Protein AF-A0A7Y3GD67-F1 (afdb_monomer_lite)

Structure (mmCIF, N/CA/C/O backbone):
data_AF-A0A7Y3GD67-F1
#
_entry.id   AF-A0A7Y3GD67-F1
#
loop_
_atom_site.group_PDB
_atom_site.id
_atom_site.type_symbol
_atom_site.label_atom_id
_atom_site.label_alt_id
_atom_site.label_comp_id
_atom_site.label_asym_id
_atom_site.label_entity_id
_atom_site.label_seq_id
_atom_site.pdbx_PDB_ins_code
_atom_site.Cartn_x
_atom_site.Cartn_y
_atom_site.Cartn_z
_atom_site.occupancy
_atom_site.B_iso_or_equiv
_atom_site.auth_seq_id
_atom_site.auth_comp_id
_atom_site.auth_asym_id
_atom_site.auth_atom_id
_atom_site.pdbx_PDB_model_num
ATOM 1 N N . MET A 1 1 ? -31.129 -12.871 5.678 1.00 78.44 1 MET A N 1
ATOM 2 C CA . MET A 1 1 ? -30.242 -13.448 4.639 1.00 78.44 1 MET A CA 1
ATOM 3 C C . MET A 1 1 ? -29.741 -12.403 3.642 1.00 78.44 1 MET A C 1
ATOM 5 O O . MET A 1 1 ? -28.539 -12.198 3.614 1.00 78.44 1 MET A O 1
ATOM 9 N N . LYS A 1 2 ? -30.601 -11.660 2.916 1.00 91.25 2 LYS A N 1
ATOM 10 C CA . LYS A 1 2 ? -30.166 -10.618 1.947 1.00 91.25 2 LYS A CA 1
ATOM 11 C C . LYS A 1 2 ? -29.117 -9.628 2.494 1.00 91.25 2 LYS A C 1
ATOM 13 O O . LYS A 1 2 ? -28.102 -9.406 1.853 1.00 91.25 2 LYS A O 1
ATOM 18 N N . ARG A 1 3 ? -29.313 -9.103 3.713 1.00 92.62 3 ARG A N 1
ATOM 19 C CA . ARG A 1 3 ? -28.366 -8.175 4.374 1.00 92.62 3 ARG A CA 1
ATOM 20 C C . ARG A 1 3 ? -26.988 -8.795 4.653 1.00 92.62 3 ARG A C 1
ATOM 22 O O . ARG A 1 3 ? -25.988 -8.104 4.542 1.00 92.62 3 ARG A O 1
ATOM 29 N N . ILE A 1 4 ? -26.946 -10.087 4.991 1.00 94.81 4 ILE A N 1
ATOM 30 C CA . ILE A 1 4 ? -25.696 -10.818 5.258 1.00 94.81 4 ILE A CA 1
ATOM 31 C C . ILE A 1 4 ? -24.952 -11.056 3.945 1.00 94.81 4 ILE A C 1
ATOM 33 O O . ILE A 1 4 ? -23.760 -10.795 3.873 1.00 94.81 4 ILE A O 1
ATOM 37 N N . VAL A 1 5 ? -25.667 -11.476 2.894 1.00 95.94 5 VAL A N 1
ATOM 38 C CA . VAL A 1 5 ? -25.084 -11.664 1.556 1.00 95.94 5 VAL A CA 1
ATOM 39 C C . VAL A 1 5 ? -24.491 -10.356 1.036 1.00 95.94 5 VAL A C 1
ATOM 41 O O . VAL A 1 5 ? -23.342 -10.348 0.615 1.00 95.94 5 VAL A O 1
ATOM 44 N N . LEU A 1 6 ? -25.224 -9.239 1.134 1.00 95.88 6 LEU A N 1
ATOM 45 C CA . LEU A 1 6 ? -24.684 -7.925 0.767 1.00 95.88 6 LEU A CA 1
ATOM 46 C C . LEU A 1 6 ? -23.434 -7.562 1.578 1.00 95.88 6 LEU A C 1
ATOM 48 O O . LEU A 1 6 ? -22.464 -7.078 1.004 1.00 95.88 6 LEU A O 1
ATOM 52 N N . GLY A 1 7 ? -23.446 -7.810 2.890 1.00 95.88 7 GLY A N 1
ATOM 53 C CA . GLY A 1 7 ? -22.291 -7.555 3.751 1.00 95.88 7 GLY A CA 1
ATOM 54 C C . GLY A 1 7 ? -21.062 -8.372 3.351 1.00 95.88 7 GLY A C 1
ATOM 55 O O . GLY A 1 7 ? -19.968 -7.824 3.280 1.00 95.88 7 GLY A O 1
ATOM 56 N N . LEU A 1 8 ? -21.245 -9.657 3.032 1.00 96.50 8 LEU A N 1
ATOM 57 C CA . LEU A 1 8 ? -20.166 -10.529 2.569 1.00 96.50 8 LEU A CA 1
ATOM 58 C C . LEU A 1 8 ? -19.617 -10.079 1.215 1.00 96.50 8 LEU A C 1
ATOM 60 O O . LEU A 1 8 ? -18.407 -9.973 1.075 1.00 96.50 8 LEU A O 1
ATOM 64 N N . VAL A 1 9 ? -20.484 -9.745 0.254 1.00 96.44 9 VAL A N 1
ATOM 65 C CA . VAL A 1 9 ? -20.059 -9.235 -1.062 1.00 96.44 9 VAL A CA 1
ATOM 66 C C . VAL A 1 9 ? -19.250 -7.949 -0.909 1.00 96.44 9 VAL A C 1
ATOM 68 O O . VAL A 1 9 ? -18.168 -7.832 -1.479 1.00 96.44 9 VAL A O 1
ATOM 71 N N . PHE A 1 10 ? -19.740 -7.003 -0.106 1.00 96.00 10 PHE A N 1
ATOM 72 C CA . PHE A 1 10 ? -19.021 -5.763 0.167 1.00 96.00 10 PHE A CA 1
ATOM 73 C C . PHE A 1 10 ? -17.655 -6.030 0.809 1.00 96.00 10 PHE A C 1
ATOM 75 O O . PHE A 1 10 ? -16.650 -5.490 0.353 1.00 96.00 10 PHE A O 1
ATOM 82 N N . LEU A 1 11 ? -17.607 -6.892 1.829 1.00 94.94 11 LEU A N 1
ATOM 83 C CA . LEU A 1 11 ? -16.366 -7.235 2.516 1.00 94.94 11 LEU A CA 1
ATOM 84 C C . LEU A 1 11 ? -15.372 -7.922 1.577 1.00 94.94 11 LEU A C 1
ATOM 86 O O . LEU A 1 11 ? -14.190 -7.602 1.624 1.00 94.94 11 LEU A O 1
ATOM 90 N N . SER A 1 12 ? -15.837 -8.819 0.706 1.00 95.75 12 SER A N 1
ATOM 91 C CA . SER A 1 12 ? -14.996 -9.470 -0.298 1.00 95.75 12 SER A CA 1
ATOM 92 C C . SER A 1 12 ? -14.393 -8.455 -1.262 1.00 95.75 12 SER A C 1
ATOM 94 O O . SER A 1 12 ? -13.182 -8.457 -1.445 1.00 95.75 12 SER A O 1
ATOM 96 N N . ILE A 1 13 ? -15.197 -7.545 -1.820 1.00 96.06 13 ILE A N 1
ATOM 97 C CA . ILE A 1 13 ? -14.701 -6.507 -2.738 1.00 96.06 13 ILE A CA 1
ATOM 98 C C . ILE A 1 13 ? -13.697 -5.598 -2.023 1.00 96.06 13 ILE A C 1
ATOM 100 O O . ILE A 1 13 ? -12.605 -5.360 -2.537 1.00 96.06 13 ILE A O 1
ATOM 104 N N . ALA A 1 14 ? -14.036 -5.127 -0.821 1.00 92.81 14 ALA A N 1
ATOM 105 C CA . ALA A 1 14 ? -13.157 -4.274 -0.031 1.00 92.81 14 ALA A CA 1
ATOM 106 C C . ALA A 1 14 ? -11.834 -4.979 0.302 1.00 92.81 14 ALA A C 1
ATOM 108 O O . ALA A 1 14 ? -10.769 -4.387 0.146 1.00 92.81 14 ALA A O 1
ATOM 109 N N . ALA A 1 15 ? -11.885 -6.254 0.697 1.00 93.25 15 ALA A N 1
ATOM 110 C CA . ALA A 1 15 ? -10.700 -7.057 0.975 1.00 93.25 15 ALA A CA 1
ATOM 111 C C . ALA A 1 15 ? -9.852 -7.276 -0.283 1.00 93.25 15 ALA A C 1
ATOM 113 O O . ALA A 1 15 ? -8.632 -7.176 -0.206 1.00 93.25 15 ALA A O 1
ATOM 114 N N . THR A 1 16 ? -10.467 -7.519 -1.443 1.00 94.00 16 THR A N 1
ATOM 115 C CA . THR A 1 16 ? -9.744 -7.654 -2.713 1.00 94.00 16 THR A CA 1
ATOM 116 C C . THR A 1 16 ? -9.044 -6.359 -3.097 1.00 94.00 16 THR A C 1
ATOM 118 O O . THR A 1 16 ? -7.867 -6.396 -3.434 1.00 94.00 16 THR A O 1
ATOM 121 N N . VAL A 1 17 ? -9.721 -5.213 -3.012 1.00 92.00 17 VAL A N 1
ATOM 122 C CA . VAL A 1 17 ? -9.101 -3.915 -3.322 1.00 92.00 17 VAL A CA 1
ATOM 123 C C . VAL A 1 17 ? -7.972 -3.617 -2.341 1.00 92.00 17 VAL A C 1
ATOM 125 O O . VAL A 1 17 ? -6.885 -3.219 -2.750 1.00 92.00 17 VAL A O 1
ATOM 128 N N . PHE A 1 18 ? -8.205 -3.855 -1.051 1.00 93.31 18 PHE A N 1
ATOM 129 C CA . PHE A 1 18 ? -7.223 -3.589 -0.013 1.00 93.31 18 PHE A CA 1
ATOM 130 C C . PHE A 1 18 ? -6.003 -4.508 -0.135 1.00 93.31 18 PHE A C 1
ATOM 132 O O . PHE A 1 18 ? -4.894 -4.034 -0.360 1.00 93.31 18 PHE A O 1
ATOM 139 N N . VAL A 1 19 ? -6.189 -5.822 -0.016 1.00 94.81 19 VAL A N 1
ATOM 140 C CA . VAL A 1 19 ? -5.087 -6.793 -0.034 1.00 94.81 19 VAL A CA 1
ATOM 141 C C . VAL A 1 19 ? -4.460 -6.855 -1.423 1.00 94.81 19 VAL A C 1
ATOM 143 O O . VAL A 1 19 ? -3.241 -6.783 -1.547 1.00 94.81 19 VAL A O 1
ATOM 146 N N . GLY A 1 20 ? -5.283 -6.927 -2.470 1.00 95.38 20 GLY A N 1
ATOM 147 C CA . GLY A 1 20 ? -4.818 -6.985 -3.853 1.00 95.38 20 GLY A CA 1
ATOM 148 C C . GLY A 1 20 ? -4.044 -5.736 -4.257 1.00 95.38 20 GLY A C 1
ATOM 149 O O . GLY A 1 20 ? -2.981 -5.863 -4.853 1.00 95.38 20 GLY A O 1
ATOM 150 N N . GLY A 1 21 ? -4.506 -4.545 -3.865 1.00 94.88 21 GLY A N 1
ATOM 151 C CA . GLY A 1 21 ? -3.790 -3.299 -4.129 1.00 94.88 21 GLY A CA 1
ATOM 152 C C . GLY A 1 21 ? -2.401 -3.272 -3.486 1.00 94.88 21 GLY A C 1
ATOM 153 O O . GLY A 1 21 ? -1.417 -2.973 -4.155 1.00 94.88 21 GLY A O 1
ATOM 154 N N . HIS A 1 22 ? -2.284 -3.655 -2.212 1.00 95.44 22 HIS A N 1
ATOM 155 C CA . HIS A 1 22 ? -0.987 -3.666 -1.524 1.00 95.44 22 HIS A CA 1
ATOM 156 C C . HIS A 1 22 ? -0.043 -4.746 -2.060 1.00 95.44 22 HIS A C 1
ATOM 158 O O . HIS A 1 22 ? 1.150 -4.486 -2.203 1.00 95.44 22 HIS A O 1
ATOM 164 N N . LEU A 1 23 ? -0.564 -5.928 -2.401 1.00 96.50 23 LEU A N 1
ATOM 165 C CA . LEU A 1 23 ? 0.224 -6.980 -3.045 1.00 96.50 23 LEU A CA 1
ATOM 166 C C . LEU A 1 23 ? 0.706 -6.555 -4.432 1.00 96.50 23 LEU A C 1
ATOM 168 O O . LEU A 1 23 ? 1.865 -6.776 -4.765 1.00 96.50 23 LEU A O 1
ATOM 172 N N . TYR A 1 24 ? -0.151 -5.903 -5.216 1.00 96.44 24 TYR A N 1
ATOM 173 C CA . TYR A 1 24 ? 0.218 -5.368 -6.521 1.00 96.44 24 TYR A CA 1
ATOM 174 C C . TYR A 1 24 ? 1.320 -4.310 -6.403 1.00 96.44 24 TYR A C 1
ATOM 176 O O . TYR A 1 24 ? 2.313 -4.378 -7.125 1.00 96.44 24 TYR A O 1
ATOM 184 N N . LEU A 1 25 ? 1.201 -3.379 -5.450 1.00 96.56 25 LEU A N 1
ATOM 185 C CA . LEU A 1 25 ? 2.250 -2.392 -5.188 1.00 96.56 25 LEU A CA 1
ATOM 186 C C . LEU A 1 25 ? 3.553 -3.050 -4.725 1.00 96.56 25 LEU A C 1
ATOM 188 O O . LEU A 1 25 ? 4.616 -2.678 -5.209 1.00 96.56 25 LEU A O 1
ATOM 192 N N . ALA A 1 26 ? 3.488 -4.037 -3.830 1.00 96.88 26 ALA A N 1
ATOM 193 C CA . ALA A 1 26 ? 4.666 -4.779 -3.386 1.00 96.88 26 ALA A CA 1
ATOM 194 C C . ALA A 1 26 ? 5.358 -5.490 -4.558 1.00 96.88 26 ALA A C 1
ATOM 196 O O . ALA A 1 26 ? 6.574 -5.387 -4.712 1.00 96.88 26 ALA A O 1
ATOM 197 N N . GLN A 1 27 ? 4.585 -6.145 -5.425 1.00 96.94 27 GLN A N 1
ATOM 198 C CA . GLN A 1 27 ? 5.118 -6.803 -6.610 1.00 96.94 27 GLN A CA 1
ATOM 199 C C . GLN A 1 27 ? 5.796 -5.793 -7.541 1.00 96.94 27 GLN A C 1
ATOM 201 O O . GLN A 1 27 ? 6.982 -5.923 -7.826 1.00 96.94 27 GLN A O 1
ATOM 206 N N . ARG A 1 28 ? 5.072 -4.747 -7.957 1.00 95.31 28 ARG A N 1
ATOM 207 C CA . ARG A 1 28 ? 5.544 -3.795 -8.971 1.00 95.31 28 ARG A CA 1
ATOM 208 C C . ARG A 1 28 ? 6.654 -2.867 -8.487 1.00 95.31 28 ARG A C 1
ATOM 210 O O . ARG A 1 28 ? 7.538 -2.527 -9.264 1.00 95.31 28 ARG A O 1
ATOM 217 N N . LEU A 1 29 ? 6.610 -2.431 -7.229 1.00 95.00 29 LEU A N 1
ATOM 218 C CA . LEU A 1 29 ? 7.548 -1.432 -6.707 1.00 95.00 29 LEU A CA 1
ATOM 219 C C . LEU A 1 29 ? 8.733 -2.033 -5.964 1.00 95.00 29 LEU A C 1
ATOM 221 O O . LEU A 1 29 ? 9.711 -1.320 -5.760 1.00 95.00 29 LEU A O 1
ATOM 225 N N . VAL A 1 30 ? 8.653 -3.289 -5.519 1.00 96.50 30 VAL A N 1
ATOM 226 C CA . VAL A 1 30 ? 9.681 -3.874 -4.647 1.00 96.50 30 VAL A CA 1
ATOM 227 C C . VAL A 1 30 ? 10.274 -5.151 -5.227 1.00 96.50 30 VAL A C 1
ATOM 229 O O . VAL A 1 30 ? 11.495 -5.278 -5.250 1.00 96.50 30 VAL A O 1
ATOM 232 N N . ILE A 1 31 ? 9.442 -6.068 -5.725 1.00 95.56 31 ILE A N 1
ATOM 233 C CA . ILE A 1 31 ? 9.905 -7.377 -6.209 1.00 95.56 31 ILE A CA 1
ATOM 234 C C . ILE A 1 31 ? 10.419 -7.277 -7.651 1.00 95.56 31 ILE A C 1
ATOM 236 O O . ILE A 1 31 ? 11.558 -7.646 -7.928 1.00 95.56 31 ILE A O 1
ATOM 240 N N . ASP A 1 32 ? 9.613 -6.730 -8.561 1.00 95.81 32 ASP A N 1
ATOM 241 C CA . ASP A 1 32 ? 9.938 -6.643 -9.991 1.00 95.81 32 ASP A CA 1
ATOM 242 C C . ASP A 1 32 ? 11.229 -5.857 -10.300 1.00 95.81 32 ASP A C 1
ATOM 244 O O . ASP A 1 32 ? 11.962 -6.273 -11.200 1.00 95.81 32 ASP A O 1
ATOM 248 N N . PRO A 1 33 ? 11.579 -4.769 -9.580 1.00 95.00 33 PRO A N 1
ATOM 249 C CA . PRO A 1 33 ? 12.830 -4.048 -9.827 1.00 95.00 33 PRO A CA 1
ATOM 250 C C . PRO A 1 33 ? 14.107 -4.825 -9.469 1.00 95.00 33 PRO A C 1
ATOM 252 O O . PRO A 1 33 ? 15.194 -4.391 -9.850 1.00 95.00 33 PRO A O 1
ATOM 255 N N . GLY A 1 34 ? 14.011 -5.936 -8.726 1.00 94.38 34 GLY A N 1
ATOM 256 C CA . GLY A 1 34 ? 15.163 -6.776 -8.381 1.00 94.38 34 GLY A CA 1
ATOM 257 C C . GLY A 1 34 ? 16.157 -6.116 -7.418 1.00 94.38 34 GLY A C 1
ATOM 258 O O . GLY A 1 34 ? 17.371 -6.205 -7.614 1.00 94.38 34 GLY A O 1
ATOM 259 N N . PHE A 1 35 ? 15.662 -5.423 -6.387 1.00 95.00 35 PHE A N 1
ATOM 260 C CA . PHE A 1 35 ? 16.520 -4.787 -5.382 1.00 95.00 35 PHE A CA 1
ATOM 261 C C . PHE A 1 35 ? 17.400 -5.798 -4.621 1.00 95.00 35 PHE A C 1
ATOM 263 O O . PHE A 1 35 ? 17.056 -6.973 -4.499 1.00 95.00 35 PHE A O 1
ATOM 270 N N . PRO A 1 36 ? 18.517 -5.350 -4.012 1.00 96.81 36 PRO A N 1
ATOM 271 C CA . PRO A 1 36 ? 19.271 -6.188 -3.090 1.00 96.81 36 PRO A CA 1
ATOM 272 C C . PRO A 1 36 ? 18.385 -6.700 -1.935 1.00 96.81 36 PRO A C 1
ATOM 274 O O . PRO A 1 36 ? 17.561 -5.934 -1.422 1.00 96.81 36 PRO A O 1
ATOM 277 N N . PRO A 1 37 ? 18.613 -7.922 -1.411 1.00 94.69 37 PRO A N 1
ATOM 278 C CA . PRO A 1 37 ? 17.701 -8.566 -0.456 1.00 94.69 37 PRO A CA 1
ATOM 279 C C . PRO A 1 37 ? 17.435 -7.792 0.843 1.00 94.69 37 PRO A C 1
ATOM 281 O O . PRO A 1 37 ? 16.448 -8.044 1.532 1.00 94.69 37 PRO A O 1
ATOM 284 N N . ALA A 1 38 ? 18.346 -6.905 1.253 1.00 95.50 38 ALA A N 1
ATOM 285 C CA . ALA A 1 38 ? 18.152 -6.059 2.432 1.00 95.50 38 ALA A CA 1
ATOM 286 C C . ALA A 1 38 ? 17.171 -4.907 2.156 1.00 95.50 38 ALA A C 1
ATOM 288 O O . ALA A 1 38 ? 16.318 -4.609 2.990 1.00 95.50 38 ALA A O 1
ATOM 289 N N . VAL A 1 39 ? 17.273 -4.295 0.974 1.00 96.50 39 VAL A N 1
ATOM 290 C CA . VAL A 1 39 ? 16.416 -3.183 0.545 1.00 96.50 39 VAL A CA 1
ATOM 291 C C . VAL A 1 39 ? 15.006 -3.691 0.267 1.00 96.50 39 VAL A C 1
ATOM 293 O O . VAL A 1 39 ? 14.047 -3.113 0.770 1.00 96.50 39 VAL A O 1
ATOM 296 N N . GLU A 1 40 ? 14.886 -4.816 -0.441 1.00 96.19 40 GLU A N 1
ATOM 297 C CA . GLU A 1 40 ? 13.602 -5.466 -0.726 1.00 96.19 40 GLU A CA 1
ATOM 298 C C . GLU A 1 40 ? 12.816 -5.743 0.565 1.00 96.19 40 GLU A C 1
ATOM 300 O O . GLU A 1 40 ? 11.681 -5.296 0.727 1.00 96.19 40 GLU A O 1
ATOM 305 N N . ARG A 1 41 ? 13.455 -6.393 1.547 1.00 96.00 41 ARG A N 1
ATOM 306 C CA . ARG A 1 41 ? 12.833 -6.689 2.846 1.00 96.00 41 ARG A CA 1
ATOM 307 C C . ARG A 1 41 ? 12.424 -5.431 3.607 1.00 96.00 41 ARG A C 1
ATOM 309 O O . ARG A 1 41 ? 11.354 -5.422 4.212 1.00 96.00 41 ARG A O 1
ATOM 316 N N . GLY A 1 42 ? 13.246 -4.382 3.569 1.00 97.62 42 GLY A N 1
ATOM 317 C CA . GLY A 1 42 ? 12.928 -3.100 4.198 1.00 97.62 42 GLY A CA 1
ATOM 318 C C . GLY A 1 42 ? 11.689 -2.440 3.587 1.00 97.62 42 GLY A C 1
ATOM 319 O O . GLY A 1 42 ? 10.801 -2.001 4.315 1.00 97.62 42 GLY A O 1
ATOM 320 N N . LEU A 1 43 ? 11.594 -2.425 2.256 1.00 96.38 43 LEU A N 1
ATOM 321 C CA . LEU A 1 43 ? 10.455 -1.855 1.536 1.00 96.38 43 LEU A CA 1
ATOM 322 C C . LEU A 1 43 ? 9.174 -2.678 1.732 1.00 96.38 43 LEU A C 1
ATOM 324 O O . LEU A 1 43 ? 8.117 -2.102 1.985 1.00 96.38 43 LEU A O 1
ATOM 328 N N . LEU A 1 44 ? 9.259 -4.013 1.696 1.00 96.75 44 LEU A N 1
ATOM 329 C CA . LEU A 1 44 ? 8.120 -4.884 2.001 1.00 96.75 44 LEU A CA 1
ATOM 330 C C . LEU A 1 44 ? 7.614 -4.656 3.428 1.00 96.75 44 LEU A C 1
ATOM 332 O O . LEU A 1 44 ? 6.414 -4.484 3.637 1.00 96.75 44 LEU A O 1
ATOM 336 N N . ALA A 1 45 ? 8.520 -4.610 4.410 1.00 96.69 45 ALA A N 1
ATOM 337 C CA . ALA A 1 45 ? 8.156 -4.336 5.796 1.00 96.69 45 ALA A CA 1
ATOM 338 C C . ALA A 1 45 ? 7.471 -2.970 5.939 1.00 96.69 45 ALA A C 1
ATOM 340 O O . ALA A 1 45 ? 6.480 -2.863 6.659 1.00 96.69 45 ALA A O 1
ATOM 341 N N . LEU A 1 46 ? 7.948 -1.948 5.221 1.00 95.75 46 LEU A N 1
ATOM 342 C CA . LEU A 1 46 ? 7.340 -0.620 5.219 1.00 95.75 46 LEU A CA 1
ATOM 343 C C . LEU A 1 46 ? 5.910 -0.639 4.659 1.00 95.75 46 LEU A C 1
ATOM 345 O O . LEU A 1 46 ? 5.010 -0.100 5.301 1.00 95.75 46 LEU A O 1
ATOM 349 N N . ILE A 1 47 ? 5.682 -1.293 3.514 1.00 95.31 47 ILE A N 1
ATOM 350 C CA . ILE A 1 47 ? 4.343 -1.427 2.911 1.00 95.31 47 ILE A CA 1
ATOM 351 C C . ILE A 1 47 ? 3.380 -2.104 3.890 1.00 95.31 47 ILE A C 1
ATOM 353 O O . ILE A 1 47 ? 2.283 -1.600 4.130 1.00 95.31 47 ILE A O 1
ATOM 357 N N . TRP A 1 48 ? 3.790 -3.224 4.490 1.00 95.25 48 TRP A N 1
ATOM 358 C CA . TRP A 1 48 ? 2.941 -3.960 5.427 1.00 95.25 48 TRP A CA 1
ATOM 359 C C . TRP A 1 48 ? 2.700 -3.205 6.733 1.00 95.25 48 TRP A C 1
ATOM 361 O O . TRP A 1 48 ? 1.592 -3.256 7.264 1.00 95.25 48 TRP A O 1
ATOM 371 N N . LEU A 1 49 ? 3.694 -2.467 7.235 1.00 95.44 49 LEU A N 1
ATO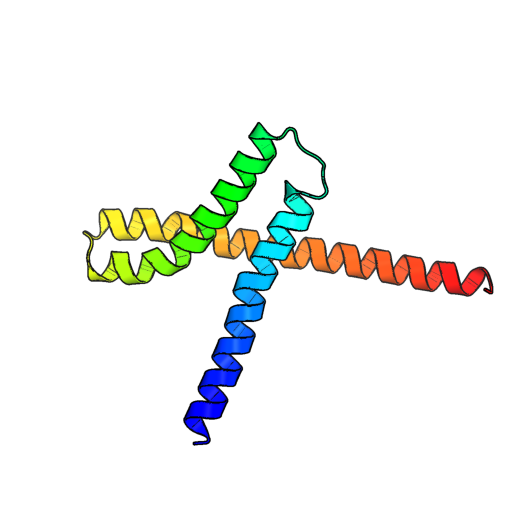M 372 C CA . LEU A 1 49 ? 3.545 -1.633 8.426 1.00 95.44 49 LEU A CA 1
ATOM 373 C C . LEU A 1 49 ? 2.541 -0.499 8.187 1.00 95.44 49 LEU A C 1
ATOM 375 O O . LEU A 1 49 ? 1.674 -0.255 9.026 1.00 95.44 49 LEU A O 1
ATOM 379 N N . LEU A 1 50 ? 2.620 0.162 7.032 1.00 93.88 50 LEU A N 1
ATOM 380 C CA . LEU A 1 50 ? 1.687 1.223 6.658 1.00 93.88 50 LEU A CA 1
ATOM 381 C C . LEU A 1 50 ? 0.279 0.677 6.376 1.00 93.88 50 LEU A C 1
ATOM 383 O O . LEU A 1 50 ? -0.706 1.290 6.783 1.00 93.88 50 LEU A O 1
ATOM 387 N N . ALA A 1 51 ? 0.167 -0.509 5.774 1.00 93.00 51 ALA A N 1
ATOM 388 C CA . ALA A 1 51 ? -1.111 -1.201 5.621 1.00 93.00 51 ALA A CA 1
ATOM 389 C C . ALA A 1 51 ? -1.728 -1.563 6.985 1.00 93.00 51 ALA A C 1
ATOM 391 O O . ALA A 1 51 ? -2.921 -1.365 7.209 1.00 93.00 51 ALA A O 1
ATOM 392 N N . ALA A 1 52 ? -0.916 -2.050 7.927 1.00 93.25 52 ALA A N 1
ATOM 393 C CA . ALA A 1 52 ? -1.359 -2.364 9.282 1.00 93.25 52 ALA A CA 1
ATOM 394 C C . ALA A 1 52 ? -1.790 -1.108 10.059 1.00 93.25 52 ALA A C 1
ATOM 396 O O . ALA A 1 52 ? -2.729 -1.178 10.855 1.00 93.25 52 ALA A O 1
ATOM 397 N N . ALA A 1 53 ? -1.167 0.048 9.797 1.00 91.75 53 ALA A N 1
ATOM 398 C CA . ALA A 1 53 ? -1.529 1.317 10.429 1.00 91.75 53 ALA A CA 1
ATOM 399 C C . ALA A 1 53 ? -2.996 1.714 10.171 1.00 91.75 53 ALA A C 1
ATOM 401 O O . ALA A 1 53 ? -3.633 2.294 11.049 1.00 91.75 53 ALA A O 1
ATOM 402 N N . ILE A 1 54 ? -3.564 1.319 9.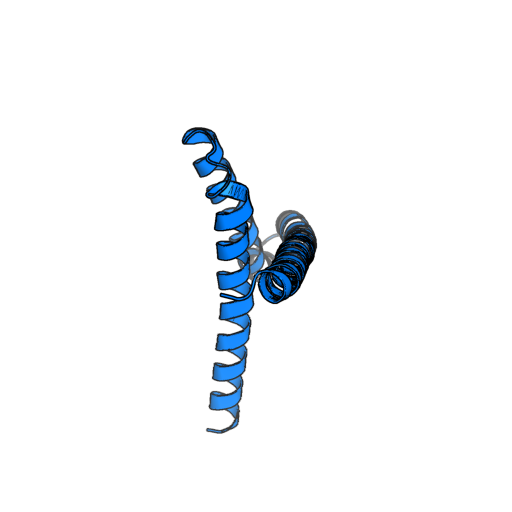026 1.00 90.38 54 ILE A N 1
ATOM 403 C CA . ILE A 1 54 ? -4.974 1.567 8.674 1.00 90.38 54 ILE A CA 1
ATOM 404 C C . ILE A 1 54 ? -5.924 0.847 9.645 1.00 90.38 54 ILE A C 1
ATOM 406 O O . ILE A 1 54 ? -6.942 1.398 10.056 1.00 90.38 54 ILE A O 1
ATOM 410 N N . PHE A 1 55 ? -5.577 -0.369 10.074 1.00 90.94 55 PHE A N 1
ATOM 411 C CA . PHE A 1 55 ? -6.352 -1.098 11.085 1.00 90.94 55 PHE A CA 1
ATOM 412 C C . PHE A 1 55 ? -6.020 -0.660 12.512 1.00 90.94 55 PHE A C 1
ATOM 414 O O . PHE A 1 55 ? -6.853 -0.792 13.410 1.00 90.94 55 PHE A O 1
ATOM 421 N N . ALA A 1 56 ? -4.817 -0.128 12.731 1.00 90.56 56 ALA A N 1
ATOM 422 C CA . ALA A 1 56 ? -4.405 0.389 14.026 1.00 90.56 56 ALA A CA 1
ATOM 423 C C . ALA A 1 56 ? -5.134 1.690 14.391 1.00 90.56 56 ALA A C 1
ATOM 425 O O . ALA A 1 56 ? -5.377 1.924 15.571 1.00 90.56 56 ALA A O 1
ATOM 426 N N . GLU A 1 57 ? -5.529 2.515 13.418 1.00 89.00 57 GLU A N 1
ATOM 427 C CA . GLU A 1 57 ? -6.228 3.782 13.661 1.00 89.00 57 GLU A CA 1
ATOM 428 C C . GLU A 1 57 ? -7.514 3.641 14.505 1.00 89.00 57 GLU A C 1
ATOM 430 O O . GLU A 1 57 ? -7.584 4.267 15.567 1.00 89.00 57 GLU A O 1
ATOM 435 N N . PRO A 1 58 ? -8.520 2.818 14.138 1.00 89.19 58 PRO A N 1
ATOM 436 C CA . PRO A 1 58 ? -9.738 2.681 14.941 1.00 89.19 58 PRO A CA 1
ATOM 437 C C . PRO A 1 58 ? -9.470 2.101 16.336 1.00 89.19 58 PRO A C 1
ATOM 439 O O . PRO A 1 58 ? -10.219 2.375 17.275 1.00 89.19 58 PRO A O 1
ATOM 442 N N . ILE A 1 59 ? -8.404 1.313 16.492 1.00 91.38 59 ILE A N 1
ATOM 443 C CA . ILE A 1 59 ? -7.972 0.780 17.788 1.00 91.38 59 ILE A CA 1
ATOM 444 C C . ILE A 1 59 ? -7.351 1.905 18.626 1.00 91.38 59 ILE A C 1
ATOM 446 O O . ILE A 1 59 ? -7.728 2.098 19.782 1.00 91.38 59 ILE A O 1
ATOM 450 N N . ALA A 1 60 ? -6.453 2.694 18.034 1.00 90.44 60 ALA A N 1
ATOM 451 C CA . ALA A 1 60 ? -5.786 3.814 18.684 1.00 90.44 60 ALA A CA 1
ATOM 452 C C . ALA A 1 60 ? -6.781 4.905 19.101 1.00 90.44 60 ALA A C 1
ATOM 454 O O . ALA A 1 60 ? -6.683 5.423 20.208 1.00 90.44 60 ALA A O 1
ATOM 455 N N . GLN A 1 61 ? -7.786 5.201 18.273 1.00 90.06 61 GLN A N 1
ATOM 456 C CA . GLN A 1 61 ? -8.852 6.148 18.614 1.00 90.06 61 GLN A CA 1
ATOM 457 C C . GLN A 1 61 ? -9.689 5.702 19.823 1.00 90.06 61 GLN A C 1
ATOM 459 O O . GLN A 1 61 ? -10.249 6.545 20.521 1.00 90.06 61 GLN A O 1
ATOM 464 N N . ARG A 1 62 ? -9.787 4.391 20.079 1.00 91.94 62 ARG A N 1
ATOM 465 C CA . ARG A 1 62 ? -10.560 3.839 21.203 1.00 91.94 62 ARG A CA 1
ATOM 466 C C . ARG A 1 62 ? -9.745 3.667 22.479 1.00 91.94 62 ARG A C 1
ATOM 468 O O . ARG A 1 62 ? -10.321 3.741 23.559 1.00 91.94 62 ARG A O 1
ATOM 475 N N . LEU A 1 63 ? -8.449 3.383 22.361 1.00 93.75 63 LEU A N 1
ATOM 476 C CA . LEU A 1 63 ? -7.630 2.914 23.484 1.00 93.75 63 LEU A CA 1
ATOM 477 C C . LEU A 1 63 ? -6.481 3.853 23.865 1.00 93.75 63 LEU A C 1
ATOM 479 O O . LEU A 1 63 ? -5.937 3.712 24.958 1.00 93.75 63 LEU A O 1
ATOM 483 N N . ALA A 1 64 ? -6.080 4.780 22.993 1.00 89.81 64 ALA A N 1
ATOM 484 C CA . ALA A 1 64 ? -4.872 5.574 23.183 1.00 89.81 64 ALA A CA 1
ATOM 485 C C . ALA A 1 64 ? -5.170 7.067 23.427 1.00 89.81 64 ALA A C 1
ATOM 487 O O . ALA A 1 64 ? -6.204 7.584 22.999 1.00 89.81 64 ALA A O 1
ATOM 488 N N . PRO A 1 65 ? -4.242 7.804 24.069 1.00 92.44 65 PRO A N 1
ATOM 489 C CA . PRO A 1 65 ? -4.317 9.257 24.159 1.00 92.44 65 PRO A CA 1
ATOM 490 C C . PRO A 1 65 ? -4.351 9.911 22.773 1.00 92.44 65 PRO A C 1
ATOM 492 O O . PRO A 1 65 ? -3.724 9.431 21.825 1.00 92.44 65 PRO A O 1
ATOM 495 N N . GLN A 1 66 ? -5.006 11.070 22.669 1.00 90.19 66 GLN A N 1
ATOM 496 C CA . GLN A 1 66 ? -5.216 11.781 21.401 1.00 90.19 66 GLN A CA 1
ATOM 497 C C . GLN A 1 66 ? -3.922 12.028 20.603 1.00 90.19 66 GLN A C 1
ATOM 499 O O . GLN A 1 66 ? -3.937 11.970 19.374 1.00 90.19 66 GLN A O 1
ATOM 504 N N . ALA A 1 67 ? -2.798 12.279 21.281 1.00 90.69 67 ALA A N 1
ATOM 505 C CA . ALA A 1 67 ? -1.502 12.471 20.632 1.00 90.69 67 ALA A CA 1
ATOM 506 C C . ALA A 1 67 ? -1.030 11.214 19.876 1.00 90.69 67 ALA A C 1
ATOM 508 O O . ALA A 1 67 ? -0.575 11.315 18.739 1.00 90.69 67 ALA A O 1
ATOM 509 N N . VAL A 1 68 ? -1.202 10.030 20.473 1.00 89.81 68 VAL A N 1
ATOM 510 C CA . VAL A 1 68 ? -0.826 8.744 19.865 1.00 89.81 68 VAL A CA 1
ATOM 511 C C . VAL A 1 68 ? -1.775 8.401 18.721 1.00 89.81 68 VAL A C 1
ATOM 513 O O . VAL A 1 68 ? -1.323 8.014 17.648 1.00 89.81 68 VAL A O 1
ATOM 516 N N . ALA A 1 69 ? -3.081 8.619 18.906 1.00 89.81 69 ALA A N 1
ATOM 517 C CA . ALA A 1 69 ? -4.062 8.412 17.843 1.00 89.81 69 ALA A CA 1
ATOM 518 C C . ALA A 1 69 ? -3.744 9.264 16.600 1.00 89.81 69 ALA A C 1
ATOM 520 O O . ALA A 1 69 ? -3.784 8.759 15.482 1.00 89.81 69 ALA A O 1
ATOM 521 N N . ARG A 1 70 ? -3.339 10.530 16.786 1.00 90.38 70 ARG A N 1
ATOM 522 C CA . ARG A 1 70 ? -2.896 11.404 15.684 1.00 90.38 70 ARG A CA 1
ATOM 523 C C . ARG A 1 70 ? -1.610 10.916 15.017 1.00 90.38 70 ARG A C 1
ATOM 525 O O . ARG A 1 70 ? -1.521 10.954 13.794 1.00 90.38 70 ARG A O 1
ATOM 532 N N . ALA A 1 71 ? -0.640 10.452 15.805 1.00 90.69 71 ALA A N 1
ATOM 533 C CA . ALA A 1 71 ? 0.620 9.928 15.283 1.00 90.69 71 ALA A CA 1
ATOM 534 C C . ALA A 1 71 ? 0.432 8.666 14.423 1.00 90.69 71 ALA A C 1
ATOM 536 O O . ALA A 1 71 ? 1.205 8.462 13.495 1.00 90.69 71 ALA A O 1
ATOM 537 N N . VAL A 1 72 ? -0.594 7.849 14.694 1.00 90.62 72 VAL A N 1
ATOM 538 C CA . VAL A 1 72 ? -0.945 6.665 13.883 1.00 90.62 72 VAL A CA 1
ATOM 539 C C . VAL A 1 72 ? -1.807 7.036 12.673 1.00 90.62 72 VAL A C 1
ATOM 541 O O . VAL A 1 72 ? -1.585 6.520 11.579 1.00 90.62 72 VAL A O 1
ATOM 544 N N . ALA A 1 73 ? -2.762 7.952 12.847 1.00 90.56 73 ALA A N 1
ATOM 545 C CA . ALA A 1 73 ? -3.665 8.369 11.777 1.00 90.56 73 ALA A CA 1
ATOM 546 C C . ALA A 1 73 ? -2.931 9.088 10.634 1.00 90.56 73 ALA A C 1
ATOM 548 O O . ALA A 1 73 ? -3.270 8.903 9.468 1.00 90.56 73 ALA A O 1
ATOM 549 N N . TRP A 1 74 ? -1.905 9.892 10.943 1.00 94.38 74 TRP A N 1
ATOM 550 C CA . TRP A 1 74 ? -1.185 10.654 9.919 1.00 94.38 74 TRP A CA 1
ATOM 551 C C . TRP A 1 74 ? -0.486 9.759 8.873 1.00 94.38 74 TRP A C 1
ATOM 553 O O . TRP A 1 74 ? -0.787 9.917 7.687 1.00 94.38 74 TRP A O 1
ATOM 563 N N . PRO A 1 75 ? 0.366 8.782 9.248 1.00 91.62 75 PRO A N 1
ATOM 564 C CA . PRO A 1 75 ? 0.969 7.861 8.288 1.00 91.62 75 PRO A CA 1
ATOM 565 C C . PRO A 1 75 ? -0.063 7.028 7.530 1.00 91.62 75 PRO A C 1
ATOM 567 O O . PRO A 1 75 ? 0.099 6.828 6.330 1.00 91.62 75 PRO A O 1
ATOM 570 N N . ALA A 1 76 ? -1.133 6.577 8.198 1.00 91.00 76 ALA A N 1
ATOM 571 C CA . ALA A 1 76 ? -2.193 5.797 7.562 1.00 91.00 76 ALA A CA 1
ATOM 572 C C . ALA A 1 76 ? -2.908 6.602 6.463 1.00 91.00 76 ALA A C 1
ATOM 574 O O . ALA A 1 76 ? -3.067 6.113 5.345 1.00 91.00 76 ALA A O 1
ATOM 575 N N . ALA A 1 77 ? -3.269 7.858 6.744 1.00 92.25 77 ALA A N 1
ATOM 576 C CA . ALA A 1 77 ? -3.933 8.739 5.787 1.00 92.25 77 ALA A CA 1
ATOM 577 C C . ALA A 1 77 ? -3.029 9.094 4.596 1.00 92.25 77 ALA A C 1
ATOM 579 O O . ALA A 1 77 ? -3.466 9.038 3.444 1.00 92.25 77 ALA A O 1
ATOM 580 N N . VAL A 1 78 ? -1.759 9.423 4.861 1.00 95.44 78 VAL A N 1
ATOM 581 C CA . VAL A 1 78 ? -0.774 9.704 3.805 1.00 95.44 78 VAL A CA 1
ATOM 582 C C . VAL A 1 78 ? -0.568 8.470 2.934 1.00 95.44 78 VAL A C 1
ATOM 584 O O . VAL A 1 78 ? -0.637 8.569 1.709 1.00 95.44 78 VAL A O 1
ATOM 587 N N . TRP A 1 79 ? -0.372 7.302 3.549 1.00 95.38 79 TRP A N 1
ATOM 588 C CA . TRP A 1 79 ? -0.193 6.051 2.824 1.00 95.38 79 TRP A CA 1
ATOM 589 C C . TRP A 1 79 ? -1.411 5.698 1.976 1.00 95.38 79 TRP A C 1
ATOM 591 O O . TRP A 1 79 ? -1.241 5.319 0.825 1.00 95.38 79 TRP A O 1
ATOM 601 N N . MET A 1 80 ? -2.631 5.888 2.482 1.00 94.06 80 MET A N 1
ATOM 602 C CA . MET A 1 80 ? -3.848 5.660 1.702 1.00 94.06 80 MET A CA 1
ATOM 603 C C . MET A 1 80 ? -3.886 6.500 0.420 1.00 94.06 80 MET A C 1
ATOM 605 O O . MET A 1 80 ? -4.191 5.974 -0.650 1.00 94.06 80 MET A O 1
ATOM 609 N N . GLY A 1 81 ? -3.557 7.792 0.516 1.00 94.94 81 GLY A N 1
ATOM 610 C CA . GLY A 1 81 ? -3.498 8.677 -0.648 1.00 94.94 81 GLY A CA 1
ATOM 611 C C . GLY A 1 81 ? -2.397 8.272 -1.628 1.00 94.94 81 GLY A C 1
ATOM 612 O O . GLY A 1 81 ? -2.641 8.161 -2.827 1.00 94.94 81 GLY A O 1
ATOM 613 N N . VAL A 1 82 ? -1.197 7.992 -1.115 1.00 96.12 82 VAL A N 1
ATOM 614 C CA . VAL A 1 82 ? -0.041 7.581 -1.924 1.00 96.12 82 VAL A CA 1
ATOM 615 C C . VAL A 1 82 ? -0.292 6.244 -2.619 1.00 96.12 82 VAL A C 1
ATOM 617 O O . VAL A 1 82 ? -0.097 6.144 -3.826 1.00 96.12 82 VAL A O 1
ATOM 620 N N . ALA A 1 83 ? -0.769 5.232 -1.896 1.00 94.44 83 ALA A N 1
ATOM 621 C CA . ALA A 1 83 ? -1.072 3.915 -2.441 1.00 94.44 83 ALA A CA 1
ATOM 622 C C . ALA A 1 83 ? -2.148 3.996 -3.529 1.00 94.44 83 ALA A C 1
ATOM 624 O O . ALA A 1 83 ? -1.996 3.386 -4.584 1.00 94.44 83 ALA A O 1
ATOM 625 N N . PHE A 1 84 ? -3.200 4.792 -3.313 1.00 94.69 84 PHE A N 1
ATOM 626 C CA . PHE A 1 84 ? -4.221 5.029 -4.331 1.00 94.69 84 PHE A CA 1
ATOM 627 C C . PHE A 1 84 ? -3.634 5.670 -5.595 1.00 94.69 84 PHE A C 1
ATOM 629 O O . PHE A 1 84 ? -3.869 5.176 -6.697 1.00 94.69 84 PHE A O 1
ATOM 636 N N . LEU A 1 85 ? -2.830 6.728 -5.452 1.00 96.44 85 LEU A N 1
ATOM 637 C CA . LEU A 1 85 ? -2.195 7.391 -6.592 1.00 96.44 85 LEU A CA 1
ATOM 638 C C . LEU A 1 85 ? -1.234 6.459 -7.340 1.00 96.44 85 LEU A C 1
ATOM 640 O O . LEU A 1 85 ? -1.238 6.452 -8.568 1.00 96.44 85 LEU A O 1
ATOM 644 N N . LEU A 1 86 ? -0.457 5.643 -6.623 1.00 95.88 86 LEU A N 1
ATOM 645 C CA . LEU A 1 86 ? 0.439 4.653 -7.222 1.00 95.88 86 LEU A CA 1
ATOM 646 C C . LEU A 1 86 ? -0.337 3.574 -7.978 1.00 95.88 86 LEU A C 1
ATOM 648 O O . LEU A 1 86 ? 0.044 3.233 -9.093 1.00 95.88 86 LEU A O 1
ATOM 652 N N . LEU A 1 87 ? -1.438 3.071 -7.413 1.00 95.62 87 LEU A N 1
ATOM 653 C CA . LEU A 1 87 ? -2.298 2.092 -8.080 1.00 95.62 87 LEU A CA 1
ATOM 654 C C . LEU A 1 87 ? -2.875 2.645 -9.381 1.00 95.62 87 LEU A C 1
ATOM 656 O O . LEU A 1 87 ? -2.834 1.969 -10.406 1.00 95.62 87 LEU A O 1
ATOM 660 N N . VAL A 1 88 ? -3.376 3.881 -9.353 1.00 96.19 88 VAL A N 1
ATOM 661 C CA . VAL A 1 88 ? -3.908 4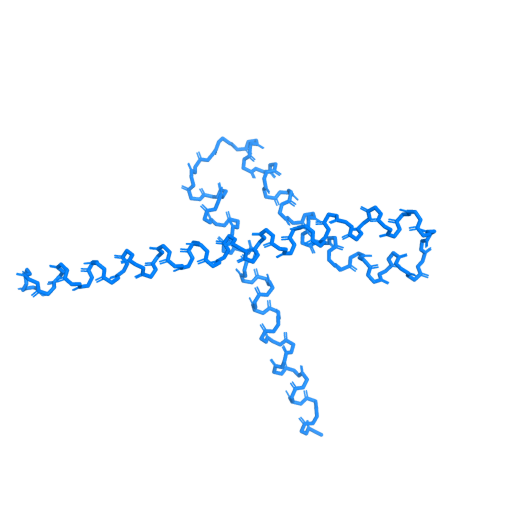.543 -10.548 1.00 96.19 88 VAL A CA 1
ATOM 662 C C . VAL A 1 88 ? -2.803 4.773 -11.577 1.00 96.19 88 VAL A C 1
ATOM 664 O O . VAL A 1 88 ? -2.998 4.462 -12.748 1.0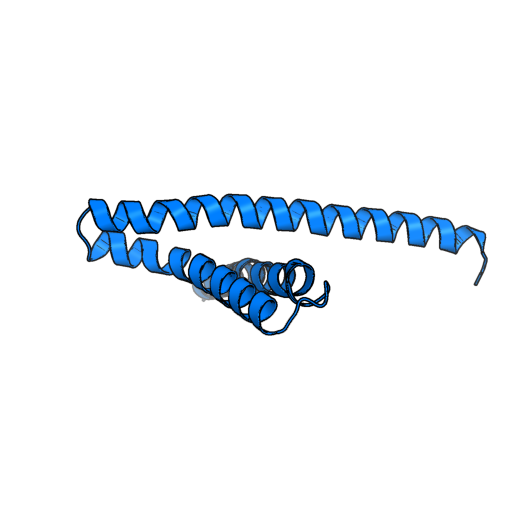0 96.19 88 VAL A O 1
ATOM 667 N N . ALA A 1 89 ? -1.640 5.278 -11.162 1.00 96.62 89 ALA A N 1
ATOM 668 C CA . ALA A 1 89 ? -0.533 5.565 -12.068 1.00 96.62 89 ALA A CA 1
ATOM 669 C C . ALA A 1 89 ? 0.026 4.295 -12.729 1.00 96.62 89 ALA A C 1
ATOM 671 O O . ALA A 1 89 ? 0.198 4.260 -13.949 1.00 96.62 89 ALA A O 1
ATOM 672 N N . LEU A 1 90 ? 0.274 3.242 -11.945 1.00 94.69 90 LEU A N 1
ATOM 673 C CA . LEU A 1 90 ? 0.764 1.961 -12.452 1.00 94.69 90 LEU A CA 1
ATOM 674 C C . LEU A 1 90 ? -0.282 1.285 -13.340 1.00 94.69 90 LEU A C 1
ATOM 676 O O . LEU A 1 90 ? 0.029 0.929 -14.473 1.00 94.69 90 LEU A O 1
ATOM 680 N N . GLY A 1 91 ? -1.535 1.204 -12.885 1.00 93.25 91 GLY A N 1
ATOM 681 C CA . GLY A 1 91 ? -2.618 0.608 -13.666 1.00 93.25 91 GLY A CA 1
ATOM 682 C C . GLY A 1 91 ? -2.871 1.344 -14.986 1.00 93.25 91 GLY A C 1
ATOM 683 O O . GLY A 1 91 ? -3.052 0.708 -16.022 1.00 93.25 91 GLY A O 1
ATOM 684 N N . ALA A 1 92 ? -2.817 2.680 -14.989 1.00 95.50 92 ALA A N 1
ATOM 685 C CA . ALA A 1 92 ? -2.907 3.467 -16.217 1.00 95.50 92 ALA A CA 1
ATOM 686 C C . ALA A 1 92 ? -1.716 3.211 -17.152 1.00 95.50 92 ALA A C 1
ATOM 688 O O . ALA A 1 92 ? -1.904 3.083 -18.360 1.00 95.50 92 ALA A O 1
ATOM 689 N N . SER A 1 93 ? -0.502 3.092 -16.610 1.00 94.50 93 SER A N 1
ATOM 690 C CA . SER A 1 93 ? 0.707 2.812 -17.397 1.00 94.50 93 SER A CA 1
ATOM 691 C C . SER A 1 93 ? 0.652 1.432 -18.059 1.00 94.50 93 SER A C 1
ATOM 693 O O . SER A 1 93 ? 0.976 1.294 -19.240 1.00 94.50 93 SER A O 1
ATOM 695 N N . GLU A 1 94 ? 0.193 0.415 -17.329 1.00 93.69 94 GLU A N 1
ATOM 696 C CA . GLU A 1 94 ? -0.006 -0.936 -17.862 1.00 93.69 94 GLU A CA 1
ATOM 697 C C . GLU A 1 94 ? -1.095 -0.970 -18.930 1.00 93.69 94 GLU A C 1
ATOM 699 O O . GLU A 1 94 ? -0.901 -1.577 -19.983 1.00 93.69 94 GLU A O 1
ATOM 704 N N . LEU A 1 95 ? -2.210 -0.273 -18.699 1.00 94.75 95 LEU A N 1
ATOM 705 C CA . LEU A 1 95 ? -3.289 -0.164 -19.674 1.00 94.75 95 LEU A CA 1
ATOM 706 C C . LEU A 1 95 ? -2.799 0.491 -20.969 1.00 94.75 95 LEU A C 1
ATOM 708 O O . LEU A 1 95 ? -3.043 -0.036 -22.051 1.00 94.75 95 LEU A O 1
ATOM 712 N N . LEU A 1 96 ? -2.074 1.608 -20.870 1.00 95.88 96 LEU A N 1
ATOM 713 C CA . LEU A 1 96 ? -1.512 2.300 -22.031 1.00 95.88 96 LEU A CA 1
ATOM 714 C C . LEU A 1 96 ? -0.528 1.411 -22.795 1.00 95.88 96 LEU A C 1
ATOM 716 O O . LEU A 1 96 ? -0.630 1.290 -24.013 1.00 95.88 96 LEU A O 1
ATOM 720 N N . THR A 1 97 ? 0.385 0.746 -22.086 1.00 93.00 97 THR A N 1
ATOM 721 C CA . THR A 1 97 ? 1.367 -0.156 -22.705 1.00 93.00 97 THR A CA 1
ATOM 722 C C . THR A 1 97 ? 0.679 -1.339 -23.389 1.00 93.00 97 THR A C 1
ATOM 724 O O . THR A 1 97 ? 1.042 -1.703 -24.507 1.00 93.00 97 THR A O 1
ATOM 727 N N . GLY A 1 98 ? -0.360 -1.902 -22.766 1.00 93.06 98 GLY A N 1
ATOM 728 C CA . GLY A 1 98 ? -1.166 -2.975 -23.346 1.00 93.06 98 GLY A CA 1
ATOM 729 C C . GLY A 1 98 ? -1.923 -2.543 -24.604 1.00 93.06 98 GLY A C 1
ATOM 730 O O . GLY A 1 98 ? -1.931 -3.274 -25.591 1.00 93.06 98 GLY A O 1
ATOM 731 N N . LEU A 1 99 ? -2.509 -1.341 -24.607 1.00 94.12 99 LEU A N 1
ATOM 732 C CA . LEU A 1 99 ? -3.206 -0.786 -25.773 1.00 94.12 99 LEU A CA 1
ATOM 733 C C . LEU A 1 99 ? -2.254 -0.523 -26.945 1.00 94.12 99 LEU A C 1
ATOM 735 O O . LEU A 1 99 ? -2.582 -0.852 -28.084 1.00 94.12 99 LEU A O 1
ATOM 739 N N . ILE A 1 100 ? -1.067 0.022 -26.668 1.00 94.75 100 ILE A N 1
ATOM 740 C CA . ILE A 1 100 ? -0.028 0.232 -27.686 1.00 94.75 100 ILE A CA 1
ATOM 741 C C . ILE A 1 100 ? 0.424 -1.115 -28.262 1.00 94.75 100 ILE A C 1
ATOM 743 O O . ILE A 1 100 ? 0.515 -1.262 -29.480 1.00 94.75 100 ILE A O 1
ATOM 747 N N . GLY A 1 101 ? 0.656 -2.113 -27.404 1.00 91.62 101 GLY A N 1
ATOM 748 C CA . GLY A 1 101 ? 1.020 -3.463 -27.832 1.00 91.62 101 GLY A CA 1
ATOM 749 C C . GLY A 1 101 ? -0.051 -4.121 -28.7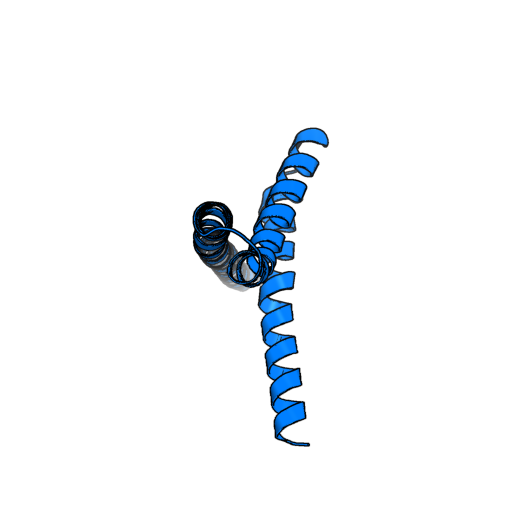07 1.00 91.62 101 GLY A C 1
ATOM 750 O O . GLY A 1 101 ? 0.276 -4.701 -29.739 1.00 91.62 101 GLY A O 1
ATOM 751 N N . ALA A 1 102 ? -1.329 -3.984 -28.346 1.00 89.75 102 ALA A N 1
ATOM 752 C CA . ALA A 1 102 ? -2.444 -4.516 -29.129 1.00 89.75 102 ALA A CA 1
ATOM 753 C C . ALA A 1 102 ? -2.560 -3.850 -30.512 1.00 89.75 102 ALA A C 1
ATOM 755 O O . ALA A 1 102 ? -2.782 -4.536 -31.509 1.00 89.75 102 ALA A O 1
ATOM 756 N N . ALA A 1 103 ? -2.359 -2.531 -30.585 1.00 86.88 103 ALA A N 1
ATOM 757 C CA . ALA A 1 103 ? -2.362 -1.795 -31.847 1.00 86.88 103 ALA A CA 1
ATOM 758 C C . ALA A 1 103 ? -1.168 -2.175 -32.743 1.00 86.88 103 ALA A C 1
ATOM 760 O O . ALA A 1 103 ? -1.348 -2.419 -33.932 1.00 86.88 103 ALA A O 1
ATOM 761 N N . GLY A 1 104 ? 0.035 -2.320 -32.178 1.00 80.25 104 GLY A N 1
ATOM 762 C CA . GLY A 1 104 ? 1.212 -2.774 -32.930 1.00 80.25 104 GLY A CA 1
ATOM 763 C C . GLY A 1 104 ? 1.112 -4.232 -33.395 1.00 80.25 104 GLY A C 1
ATOM 764 O O . GLY A 1 104 ? 1.554 -4.565 -34.492 1.00 80.25 104 GLY A O 1
ATOM 765 N N . GLY A 1 105 ? 0.479 -5.100 -32.599 1.00 65.81 105 GLY A N 1
ATOM 766 C CA . GLY A 1 105 ? 0.221 -6.496 -32.963 1.00 65.81 105 GLY A CA 1
ATOM 767 C C . GLY A 1 105 ? -0.724 -6.642 -34.159 1.00 65.81 105 GLY A C 1
ATOM 768 O O . GLY A 1 105 ? -0.530 -7.529 -34.986 1.00 65.81 105 GLY A O 1
ATOM 769 N N . SER A 1 106 ? -1.696 -5.733 -34.308 1.00 59.34 106 SER A N 1
ATOM 770 C CA . SER A 1 106 ? -2.622 -5.750 -35.449 1.00 59.34 106 SER A CA 1
ATOM 771 C C . SER A 1 106 ? -1.981 -5.433 -36.807 1.00 59.34 106 SER A C 1
ATOM 773 O O . SER A 1 106 ? -2.534 -5.831 -37.830 1.00 59.34 106 SER A O 1
ATOM 775 N N . GLU A 1 107 ? -0.807 -4.792 -36.841 1.00 58.16 107 GLU A N 1
ATOM 776 C CA . GLU A 1 107 ? -0.098 -4.484 -38.094 1.00 58.16 107 GLU A CA 1
ATOM 777 C C . GLU A 1 107 ? 0.845 -5.609 -38.559 1.00 58.16 107 GLU A C 1
ATOM 779 O O . GLU A 1 107 ? 1.250 -5.629 -39.720 1.00 58.16 107 GLU A O 1
ATOM 784 N N . LEU A 1 108 ? 1.173 -6.573 -37.685 1.00 58.53 108 LEU A N 1
ATOM 785 C CA . LEU A 1 108 ? 2.135 -7.651 -37.967 1.00 58.53 108 LEU A CA 1
ATOM 786 C C . LEU A 1 108 ? 1.509 -9.024 -38.270 1.00 58.53 108 LEU A C 1
ATOM 788 O O . LEU A 1 108 ? 2.255 -9.961 -38.537 1.00 58.53 108 LEU A O 1
ATOM 792 N N . GLY A 1 109 ? 0.177 -9.143 -38.299 1.00 51.88 109 GLY A N 1
ATOM 793 C CA . GLY A 1 109 ? -0.527 -10.275 -38.920 1.00 51.88 109 GLY A CA 1
ATOM 794 C C . GLY A 1 109 ? -0.057 -11.675 -38.498 1.00 51.88 109 GLY A C 1
ATOM 795 O O . GLY A 1 109 ? 0.218 -12.504 -39.367 1.00 51.88 109 GLY A O 1
ATOM 796 N N . VAL A 1 110 ? 0.013 -11.939 -37.190 1.00 47.25 110 VAL A N 1
ATOM 797 C CA . VAL A 1 110 ? 0.064 -13.298 -36.617 1.00 47.25 110 VAL A CA 1
ATOM 798 C C . VAL A 1 110 ? -1.101 -13.476 -35.659 1.00 47.25 110 VAL A C 1
ATOM 800 O O . VAL A 1 110 ? -1.308 -12.565 -34.828 1.00 47.25 110 VAL A O 1
#

Foldseek 3Di:
DVVVVVVVVVVVVVCCCLVVLLVVCLCPVQVVVPDDPVRSVVVNVVSVVLSVLLVVLVVCVVPHDPVVSVVSVVSNVVSVVVSVVCSVVVVVVVVVVVVVVVVVVVVVPD

Sequence (110 aa):
MKRIVLGLVFLSIAATVFVGGHLYLAQRLVIDPGFPPAVERGLLALIWLLAAAIFAEPIAQRLAPQAVARAVAWPAAVWMGVAFLLLVALGASELLTGLIGAAGGSELGV

pLDDT: mean 91.67, std 9.0, range [47.25, 97.62]

Radius of gyration: 18.95 Å; chains: 1; bounding box: 50×26×63 Å

Secondary structure (DSSP, 8-state):
-HHHHHHHHHHHHHHHHHHHHHHHHHIIIIITTT--H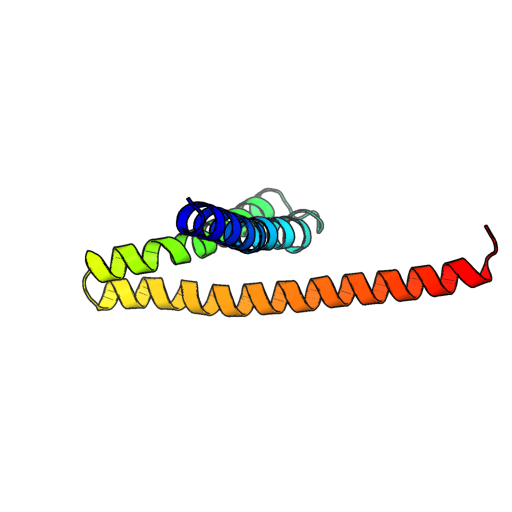HHHHHHHHHHHHHHHHHHHHHHHHHHS-HHHHHHHHHHHHHHHHHHHHHHHHHHHHHHHHHHHHHHHHHHS--